Protein AF-A0A6I8M0L9-F1 (afdb_monomer_lite)

Organism: NCBI:txid2606593

Sequence (85 aa):
MRALVRGALVTAALATGGALALGGTAAFATSASTNEVVVAGPFDWYDSCHRTQQEYQRYYTIVQGCFQLTAGNDKWIFTYDNTHH

pLDDT: mean 71.16, std 18.78, range [39.19, 94.44]

Structure (mmCIF, N/CA/C/O backbone):
data_AF-A0A6I8M0L9-F1
#
_entry.id   AF-A0A6I8M0L9-F1
#
loop_
_atom_site.group_PDB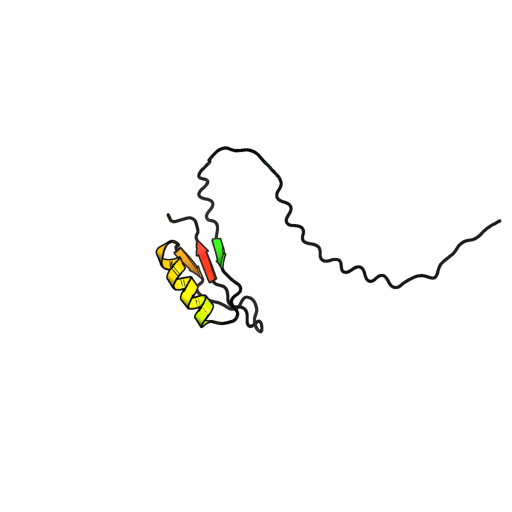
_atom_site.id
_atom_site.type_symbol
_atom_site.label_atom_id
_atom_site.label_alt_id
_atom_site.label_comp_id
_atom_site.label_asym_id
_atom_site.label_entity_id
_atom_site.label_seq_id
_atom_site.pdbx_PDB_ins_code
_atom_site.Cartn_x
_atom_site.Cartn_y
_atom_site.Cartn_z
_atom_site.occupancy
_atom_site.B_iso_or_equiv
_atom_site.auth_seq_id
_atom_site.auth_comp_id
_atom_site.auth_asym_id
_atom_site.auth_atom_id
_atom_site.pdbx_PDB_model_num
ATOM 1 N N . MET A 1 1 ? -46.523 -26.734 -43.692 1.00 39.19 1 MET A N 1
ATOM 2 C CA . MET A 1 1 ? -45.404 -27.700 -43.799 1.00 39.19 1 MET A CA 1
ATOM 3 C C . MET A 1 1 ? -44.117 -26.924 -43.509 1.00 39.19 1 MET A C 1
ATOM 5 O O . MET A 1 1 ? -43.961 -25.878 -44.117 1.00 39.19 1 MET A O 1
ATOM 9 N N . ARG A 1 2 ? -43.424 -27.201 -42.383 1.00 48.81 2 ARG A N 1
ATOM 10 C CA . ARG A 1 2 ? -41.989 -27.616 -42.272 1.00 48.81 2 ARG A CA 1
ATOM 11 C C . ARG A 1 2 ? -41.063 -26.850 -43.244 1.00 48.81 2 ARG A C 1
ATOM 13 O O . ARG A 1 2 ? -41.315 -26.932 -44.432 1.00 48.81 2 ARG A O 1
ATOM 20 N N . ALA A 1 3 ? -39.982 -26.149 -42.893 1.00 45.25 3 ALA A N 1
ATOM 21 C CA . ALA A 1 3 ? -39.059 -26.085 -41.748 1.00 45.25 3 ALA A CA 1
ATOM 22 C C . ALA A 1 3 ? -38.313 -24.708 -41.852 1.00 45.25 3 ALA A C 1
ATOM 24 O O . ALA A 1 3 ? -38.241 -24.167 -42.949 1.00 45.25 3 ALA A O 1
ATOM 25 N N . LEU A 1 4 ? -37.896 -23.982 -40.795 1.00 49.78 4 LEU A N 1
ATOM 26 C CA . LEU A 1 4 ? -36.681 -24.194 -39.972 1.00 49.78 4 LEU A CA 1
ATOM 27 C C . LEU A 1 4 ? -35.464 -24.522 -40.886 1.00 49.78 4 LEU A C 1
ATOM 29 O O . LEU A 1 4 ? -35.516 -25.518 -41.589 1.00 49.78 4 LEU A O 1
ATOM 33 N N . VAL A 1 5 ? -34.326 -23.806 -40.935 1.00 52.44 5 VAL A N 1
ATOM 34 C CA . VAL A 1 5 ? -33.430 -23.493 -39.808 1.00 52.44 5 VAL A CA 1
ATOM 35 C C . VAL A 1 5 ? -32.127 -22.799 -40.296 1.00 52.44 5 VAL A C 1
ATOM 37 O O . VAL A 1 5 ? -31.584 -23.170 -41.329 1.00 52.44 5 VAL A O 1
ATOM 40 N N . ARG A 1 6 ? -31.614 -21.883 -39.454 1.00 49.47 6 ARG A N 1
ATOM 41 C CA . ARG A 1 6 ? -30.199 -21.544 -39.134 1.00 49.47 6 ARG A CA 1
ATOM 42 C C . ARG A 1 6 ? -29.270 -20.832 -40.130 1.00 49.47 6 ARG A C 1
ATOM 44 O O . ARG A 1 6 ? -28.870 -21.384 -41.144 1.00 49.47 6 ARG A O 1
ATOM 51 N N . GLY A 1 7 ? -28.732 -19.699 -39.657 1.00 47.09 7 GLY A N 1
ATOM 52 C CA . GLY A 1 7 ? -27.471 -19.140 -40.153 1.00 47.09 7 GLY A CA 1
ATOM 53 C C . GLY A 1 7 ? -27.034 -17.778 -39.592 1.00 47.09 7 GLY A C 1
ATOM 54 O O . GLY A 1 7 ? -26.331 -17.073 -40.298 1.00 47.09 7 GLY A O 1
ATOM 55 N N . ALA A 1 8 ? -27.434 -17.367 -38.381 1.00 54.12 8 ALA A N 1
ATOM 56 C CA . ALA A 1 8 ? -26.867 -16.187 -37.715 1.00 54.12 8 ALA A CA 1
ATOM 57 C C . ALA A 1 8 ? -25.965 -16.661 -36.573 1.00 54.12 8 ALA A C 1
ATOM 59 O O . ALA A 1 8 ? -26.458 -17.208 -35.587 1.00 54.12 8 ALA A O 1
ATOM 60 N N . LEU A 1 9 ? -24.649 -16.525 -36.729 1.00 57.34 9 LEU A N 1
ATOM 61 C CA . LEU A 1 9 ? -23.699 -16.920 -35.695 1.00 57.34 9 LEU A CA 1
ATOM 62 C C . LEU A 1 9 ? -22.424 -16.091 -35.823 1.00 57.34 9 LEU A C 1
ATOM 64 O O . LEU A 1 9 ? -21.471 -16.535 -36.441 1.00 57.34 9 LEU A O 1
ATOM 68 N N . VAL A 1 10 ? -22.422 -14.899 -35.224 1.00 53.81 10 VAL A N 1
ATOM 69 C CA . VAL A 1 10 ? -21.273 -14.431 -34.438 1.00 53.81 10 VAL A CA 1
ATOM 70 C C . VAL A 1 10 ? -21.820 -13.623 -33.263 1.00 53.81 10 VAL A C 1
ATOM 72 O O . VAL A 1 10 ? -22.193 -12.458 -33.376 1.00 53.81 10 VAL A O 1
ATOM 75 N N . THR A 1 11 ? -21.907 -14.306 -32.130 1.00 58.03 11 THR A N 1
ATOM 76 C CA . THR A 1 11 ? -22.163 -13.760 -30.803 1.00 58.03 11 THR A CA 1
ATOM 77 C C . THR A 1 11 ? -20.916 -13.005 -30.344 1.00 58.03 11 THR A C 1
ATOM 79 O O . THR A 1 11 ? -19.893 -13.626 -30.080 1.00 58.03 11 THR A O 1
ATOM 82 N N . ALA A 1 12 ? -20.996 -11.683 -30.213 1.00 46.78 12 ALA A N 1
ATOM 83 C CA . ALA A 1 12 ? -20.026 -10.892 -29.457 1.00 46.78 12 ALA A CA 1
ATOM 84 C C . ALA A 1 12 ? -20.750 -10.263 -28.261 1.00 46.78 12 ALA A C 1
ATOM 86 O O . ALA A 1 12 ? -21.026 -9.068 -28.226 1.00 46.78 12 ALA A O 1
ATOM 87 N N . ALA A 1 13 ? -21.128 -11.108 -27.300 1.00 51.62 13 ALA A N 1
ATOM 88 C CA . ALA A 1 13 ? -21.542 -10.663 -25.978 1.00 51.62 13 ALA A CA 1
ATOM 89 C C . ALA A 1 13 ? -20.277 -10.569 -25.117 1.00 51.62 13 ALA A C 1
ATOM 91 O O . ALA A 1 13 ? -19.713 -11.589 -24.723 1.00 51.62 13 ALA A O 1
ATOM 92 N N . LEU A 1 14 ? -19.806 -9.345 -24.872 1.00 49.31 14 LEU A N 1
ATOM 93 C CA . LEU A 1 14 ? -18.759 -9.065 -23.896 1.00 49.31 14 LEU A CA 1
ATOM 94 C C . LEU A 1 14 ? -19.355 -9.322 -22.502 1.00 49.31 14 LEU A C 1
ATOM 96 O O . LEU A 1 14 ? -20.061 -8.483 -21.947 1.00 49.31 14 LEU A O 1
ATOM 100 N N . ALA A 1 15 ? -19.148 -10.529 -21.985 1.00 54.25 15 ALA A N 1
ATOM 101 C CA . ALA A 1 15 ? -19.562 -10.932 -20.652 1.00 54.25 15 ALA A CA 1
ATOM 102 C C . ALA A 1 15 ? -18.356 -10.904 -19.706 1.00 54.25 15 ALA A C 1
ATOM 104 O O . ALA A 1 15 ? -17.635 -11.888 -19.578 1.00 54.25 15 ALA A O 1
ATOM 105 N N . THR A 1 16 ? -18.193 -9.786 -19.005 1.00 59.75 16 THR A N 1
ATOM 106 C CA . THR A 1 16 ? -17.508 -9.726 -17.706 1.00 59.75 16 THR A CA 1
ATOM 107 C C . THR A 1 16 ? -18.283 -8.670 -16.911 1.00 59.75 16 THR A C 1
ATOM 109 O O . THR A 1 16 ? -18.109 -7.480 -17.122 1.00 59.75 16 THR A O 1
ATOM 112 N N . GLY A 1 17 ? -19.329 -8.996 -16.150 1.00 50.56 17 GLY A N 1
ATOM 113 C CA . GLY A 1 17 ? -19.399 -10.081 -15.178 1.00 50.56 17 GLY A CA 1
ATOM 114 C C . GLY A 1 17 ? -18.748 -9.598 -13.884 1.00 50.56 17 GLY A C 1
ATOM 115 O O . GLY A 1 17 ? -17.594 -9.915 -13.637 1.00 50.56 17 GLY A O 1
ATOM 116 N N . GLY A 1 18 ? -19.462 -8.777 -13.108 1.00 46.22 18 GLY A N 1
ATOM 117 C CA . GLY A 1 18 ? -18.946 -8.217 -11.856 1.00 46.22 18 GLY A CA 1
ATOM 118 C C . GLY A 1 18 ? -19.811 -7.102 -11.274 1.00 46.22 18 GLY A C 1
ATOM 119 O O . GLY A 1 18 ? -19.306 -6.038 -10.942 1.00 46.22 18 GLY A O 1
ATOM 120 N N . ALA A 1 19 ? -21.125 -7.316 -11.187 1.00 47.47 19 ALA A N 1
ATOM 121 C CA . ALA A 1 19 ? -21.978 -6.482 -10.352 1.00 47.47 19 ALA A CA 1
ATOM 122 C C . ALA A 1 19 ? -21.669 -6.814 -8.884 1.00 47.47 19 ALA A C 1
ATOM 124 O O . ALA A 1 19 ? -22.018 -7.893 -8.407 1.00 47.47 19 ALA A O 1
ATOM 1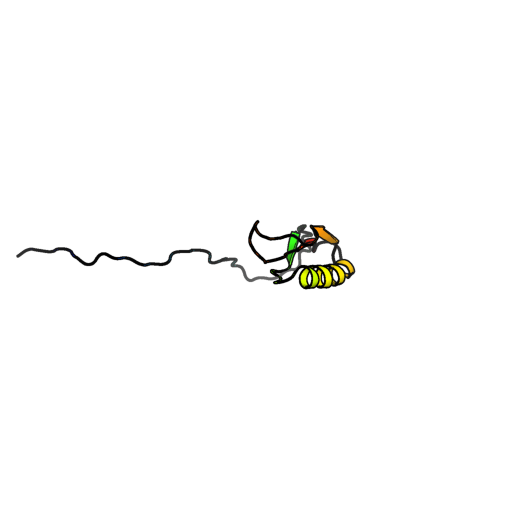25 N N . LEU A 1 20 ? -20.994 -5.909 -8.175 1.00 54.53 20 LEU A N 1
ATOM 126 C CA . LEU A 1 20 ? -20.885 -5.958 -6.718 1.00 54.53 20 LEU A CA 1
ATOM 127 C C . LEU A 1 20 ? -22.264 -5.611 -6.139 1.00 54.53 20 LEU A C 1
ATOM 129 O O . LEU A 1 20 ? -22.587 -4.454 -5.886 1.00 54.53 20 LEU A O 1
ATOM 133 N N . ALA A 1 21 ? -23.114 -6.627 -6.018 1.00 58.62 21 ALA A N 1
ATOM 134 C CA . ALA A 1 21 ? -24.384 -6.548 -5.319 1.00 58.62 21 ALA A CA 1
ATOM 135 C C . ALA A 1 21 ? -24.138 -6.718 -3.816 1.00 58.62 21 ALA A C 1
ATOM 137 O O . ALA A 1 21 ? -23.862 -7.820 -3.351 1.00 58.62 21 ALA A O 1
ATOM 138 N N . LEU A 1 22 ? -24.279 -5.638 -3.053 1.00 58.78 22 LEU A N 1
ATOM 139 C CA . LEU A 1 22 ? -24.446 -5.686 -1.603 1.00 58.78 22 LEU A CA 1
ATOM 140 C C . LEU A 1 22 ? -25.737 -4.939 -1.276 1.00 58.78 22 LEU A C 1
ATOM 142 O O . LEU A 1 22 ? -25.794 -3.712 -1.257 1.00 58.78 22 LEU A O 1
ATOM 146 N N . GLY A 1 23 ? -26.809 -5.718 -1.138 1.00 52.53 23 GLY A N 1
ATOM 147 C CA . GLY A 1 23 ? -28.105 -5.246 -0.675 1.00 52.53 23 GLY A CA 1
ATOM 148 C C . GLY A 1 23 ? -28.138 -5.053 0.840 1.00 52.53 23 GLY A C 1
ATOM 149 O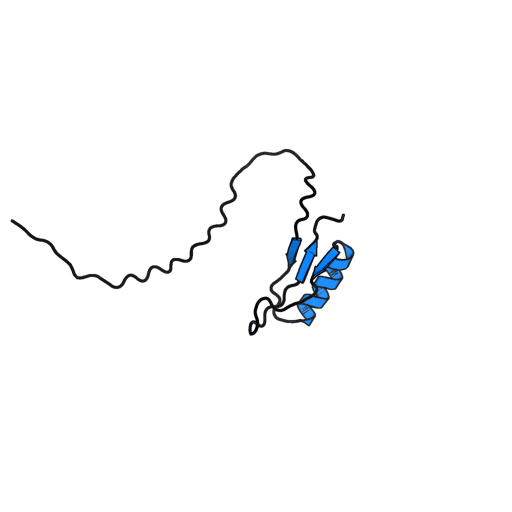 O . GLY A 1 23 ? -27.333 -5.628 1.568 1.00 52.53 23 GLY A O 1
ATOM 150 N N . GLY A 1 24 ? -29.134 -4.293 1.298 1.00 47.25 24 GLY A N 1
ATOM 151 C CA . GLY A 1 24 ? -29.567 -4.277 2.695 1.00 47.25 24 GLY A CA 1
ATOM 152 C C . GLY A 1 24 ? -29.603 -2.886 3.316 1.00 47.25 24 GLY A C 1
ATOM 153 O O . GLY A 1 24 ? -28.648 -2.443 3.938 1.00 47.25 24 GLY A O 1
ATOM 154 N N . THR A 1 25 ? -30.742 -2.207 3.201 1.00 59.94 25 THR A N 1
ATOM 155 C CA . THR A 1 25 ? -31.094 -1.074 4.066 1.00 59.94 25 THR A CA 1
ATOM 156 C C . THR A 1 25 ? -31.576 -1.586 5.426 1.00 59.94 25 THR A C 1
ATOM 158 O O . THR A 1 25 ? -32.596 -2.270 5.461 1.00 59.94 25 THR A O 1
ATOM 161 N N . ALA A 1 26 ? -30.904 -1.225 6.523 1.00 47.84 26 ALA A N 1
ATOM 162 C CA . ALA A 1 26 ? -31.503 -0.719 7.770 1.00 47.84 26 ALA A CA 1
ATOM 163 C C . ALA A 1 26 ? -30.433 -0.538 8.859 1.00 47.84 26 ALA A C 1
ATOM 165 O O . ALA A 1 26 ? -29.523 -1.346 9.011 1.00 47.84 26 ALA A O 1
ATOM 166 N N . ALA A 1 27 ? -30.584 0.561 9.593 1.00 50.12 27 ALA A N 1
ATOM 167 C CA . ALA A 1 27 ? -29.743 1.042 10.677 1.00 50.12 27 ALA A CA 1
ATOM 168 C C . ALA A 1 27 ? -29.530 0.014 11.798 1.00 50.12 27 ALA A C 1
ATOM 170 O O . ALA A 1 27 ? -30.411 -0.787 12.072 1.00 50.12 27 ALA A O 1
ATOM 171 N N . PHE A 1 28 ? -28.365 0.042 12.441 1.00 46.88 28 PHE A N 1
ATOM 172 C CA . PHE A 1 28 ? -28.095 0.546 13.796 1.00 46.88 28 PHE A CA 1
ATOM 173 C C . PHE A 1 28 ? -26.605 0.293 14.058 1.00 46.88 28 PHE A C 1
ATOM 175 O O . PHE A 1 28 ? -26.072 -0.754 13.701 1.00 46.88 28 PHE A O 1
ATOM 182 N N . ALA A 1 29 ? -25.923 1.292 14.614 1.00 50.41 29 ALA A N 1
ATOM 183 C CA . ALA A 1 29 ? -24.491 1.283 14.860 1.00 50.41 29 ALA A CA 1
ATOM 184 C C . ALA A 1 29 ? -24.056 0.049 15.667 1.00 50.41 29 ALA A C 1
ATOM 186 O O . ALA A 1 29 ? -24.331 -0.061 16.859 1.00 50.41 29 ALA A O 1
ATOM 187 N N . THR A 1 30 ? -23.320 -0.845 15.019 1.00 45.66 30 THR A N 1
ATOM 188 C CA . THR A 1 30 ? -22.397 -1.746 15.696 1.00 45.66 30 THR A CA 1
ATOM 189 C C . THR A 1 30 ? -21.017 -1.362 15.208 1.00 45.66 30 THR A C 1
ATOM 191 O O . THR A 1 30 ? -20.717 -1.529 14.025 1.00 45.66 30 THR A O 1
ATOM 194 N N . SER A 1 31 ? -20.188 -0.828 16.100 1.00 48.47 31 SER A N 1
ATOM 195 C CA . SER A 1 31 ? -18.748 -0.691 15.899 1.00 48.47 31 SER A CA 1
ATOM 196 C C . SER A 1 31 ? -18.142 -2.092 15.818 1.00 48.47 31 SER A C 1
ATOM 198 O O . SER A 1 31 ? -17.522 -2.583 16.756 1.00 48.47 31 SER A O 1
ATOM 200 N N . ALA A 1 32 ? -18.393 -2.785 14.713 1.00 41.56 32 ALA A N 1
ATOM 201 C CA . ALA A 1 32 ? -17.619 -3.939 14.332 1.00 41.56 32 ALA A CA 1
ATOM 202 C C . ALA A 1 32 ? -16.299 -3.366 13.826 1.00 41.56 32 ALA A C 1
ATOM 204 O O . ALA A 1 32 ? -16.215 -2.891 12.693 1.00 41.56 32 ALA A O 1
ATOM 205 N N . SER A 1 33 ? -15.292 -3.353 14.704 1.00 49.53 33 SER A N 1
ATOM 206 C CA . SER A 1 33 ? -13.879 -3.272 14.330 1.00 49.53 33 SER A CA 1
ATOM 207 C C . SER A 1 33 ? -13.573 -4.511 13.485 1.00 49.53 33 SER A C 1
ATOM 209 O O . SER A 1 33 ? -13.042 -5.523 13.928 1.00 49.53 33 SER A O 1
ATOM 211 N N . THR A 1 34 ? -14.074 -4.476 12.260 1.00 52.56 34 THR A N 1
ATOM 212 C CA . THR A 1 34 ? -13.675 -5.365 11.192 1.00 52.56 34 THR A CA 1
ATOM 213 C C . THR A 1 34 ? -12.368 -4.743 10.759 1.00 52.56 34 THR A C 1
ATOM 215 O O . THR A 1 34 ? -12.398 -3.607 10.295 1.00 52.56 34 THR A O 1
ATOM 218 N N . ASN A 1 35 ? -11.240 -5.411 11.020 1.00 58.84 35 ASN A N 1
ATOM 219 C CA . ASN A 1 35 ? -9.941 -4.994 10.495 1.00 58.84 35 ASN A CA 1
ATOM 220 C C . ASN A 1 35 ? -10.044 -4.963 8.967 1.00 58.84 35 ASN A C 1
ATOM 222 O O . ASN A 1 35 ? -9.805 -5.969 8.295 1.00 58.84 35 ASN A O 1
ATOM 226 N N . GLU A 1 36 ? -10.522 -3.843 8.431 1.00 71.12 36 GLU A N 1
ATOM 227 C CA . GLU A 1 36 ? -10.757 -3.659 7.017 1.00 71.12 36 GLU A CA 1
ATOM 228 C C . GLU A 1 36 ? -9.486 -3.059 6.447 1.00 71.12 36 GLU A C 1
ATOM 230 O O . GLU A 1 36 ? -9.151 -1.885 6.627 1.00 71.12 36 GLU A O 1
ATOM 235 N N . VAL A 1 37 ? -8.747 -3.944 5.797 1.00 82.06 37 VAL A N 1
ATOM 236 C CA . VAL A 1 37 ? -7.565 -3.612 5.028 1.00 82.06 37 VAL A CA 1
ATOM 237 C C . VAL A 1 37 ? -8.058 -3.007 3.715 1.00 82.06 37 VAL A C 1
ATOM 239 O O . VAL A 1 37 ? -8.530 -3.718 2.827 1.00 82.06 37 VAL A O 1
ATOM 242 N N . VAL A 1 38 ? -7.984 -1.681 3.613 1.00 86.12 38 VAL A N 1
ATOM 243 C CA . VAL A 1 38 ? -8.460 -0.913 2.460 1.00 86.12 38 VAL A CA 1
ATOM 244 C C . VAL A 1 38 ? -7.297 -0.622 1.517 1.00 86.12 38 VAL A C 1
ATOM 246 O O . VAL A 1 38 ? -6.180 -0.309 1.935 1.00 86.12 38 VAL A O 1
ATOM 249 N N . VAL A 1 39 ? -7.560 -0.716 0.215 1.00 87.69 39 VAL A N 1
ATOM 250 C CA . VAL A 1 39 ? -6.595 -0.386 -0.839 1.00 87.69 39 VAL A CA 1
ATOM 251 C C . VAL A 1 39 ? -6.878 1.022 -1.357 1.00 87.69 39 VAL A C 1
ATOM 253 O O . VAL A 1 39 ? -7.968 1.293 -1.856 1.00 87.69 39 VAL A O 1
ATOM 256 N N . ALA A 1 40 ? -5.887 1.909 -1.275 1.00 85.06 40 ALA A N 1
ATOM 257 C CA . ALA A 1 40 ? -5.926 3.239 -1.872 1.00 85.06 40 ALA A CA 1
ATOM 258 C C . ALA A 1 40 ? -5.216 3.260 -3.234 1.00 85.06 40 ALA A C 1
ATOM 260 O O . ALA A 1 40 ? -4.098 2.758 -3.384 1.00 85.06 40 ALA A O 1
ATOM 261 N N . GLY A 1 41 ? -5.858 3.897 -4.215 1.00 88.31 41 GLY A N 1
ATOM 262 C CA . GLY A 1 41 ? -5.381 4.048 -5.592 1.00 88.31 41 GLY A CA 1
ATOM 263 C C . GLY A 1 41 ? -6.445 3.621 -6.614 1.00 88.31 41 GLY A C 1
ATOM 264 O O . GLY A 1 41 ? -7.623 3.541 -6.259 1.00 88.31 41 GLY A O 1
ATOM 265 N N . PRO A 1 42 ? -6.067 3.339 -7.876 1.00 88.31 42 PRO A N 1
ATOM 266 C CA . PRO A 1 42 ? -4.707 3.331 -8.425 1.00 88.31 42 PRO A CA 1
ATOM 267 C C . PRO A 1 42 ? -4.172 4.723 -8.802 1.00 88.31 42 PRO A C 1
ATOM 269 O O . PRO A 1 42 ? -4.889 5.546 -9.366 1.00 88.31 42 PRO A O 1
ATOM 272 N N . PHE A 1 43 ? -2.883 4.952 -8.556 1.00 89.75 43 PHE A N 1
ATOM 273 C CA . PHE A 1 43 ? -2.137 6.158 -8.923 1.00 89.75 43 PHE A CA 1
ATOM 274 C C . PHE A 1 43 ? -1.279 5.915 -10.170 1.00 89.75 43 PHE A C 1
ATOM 276 O O . PHE A 1 43 ? -0.709 4.839 -10.324 1.00 89.75 43 PHE A O 1
ATOM 283 N N . ASP A 1 44 ? -1.136 6.922 -11.032 1.00 89.75 44 ASP A N 1
ATOM 284 C CA . ASP A 1 44 ? -0.306 6.848 -12.248 1.00 89.75 44 ASP A CA 1
ATOM 285 C C . ASP A 1 44 ? 1.207 6.910 -11.983 1.00 89.75 44 ASP A C 1
ATOM 287 O O . ASP A 1 44 ? 2.003 6.514 -12.827 1.00 89.75 44 ASP A O 1
ATOM 291 N N . TRP A 1 45 ? 1.620 7.418 -10.818 1.00 90.50 45 TRP A N 1
ATOM 292 C CA . TRP A 1 45 ? 3.026 7.672 -10.499 1.00 90.50 45 TRP A CA 1
ATOM 293 C C . TRP A 1 45 ? 3.342 7.289 -9.053 1.00 90.50 45 TRP A C 1
ATOM 295 O O . TRP A 1 45 ? 2.534 7.552 -8.154 1.00 90.50 45 TRP A O 1
ATOM 305 N N . TYR A 1 46 ? 4.545 6.753 -8.820 1.00 89.31 46 TYR A N 1
ATOM 306 C CA . TYR A 1 46 ? 5.034 6.407 -7.481 1.00 89.31 46 TYR A CA 1
ATOM 307 C C . TYR A 1 46 ? 4.975 7.605 -6.525 1.00 89.31 46 TYR A C 1
ATOM 309 O O . TYR A 1 46 ? 4.429 7.480 -5.434 1.00 89.31 46 TYR A O 1
ATOM 317 N N . ASP A 1 47 ? 5.438 8.785 -6.953 1.00 92.00 47 ASP A N 1
ATOM 318 C CA . ASP A 1 47 ? 5.425 9.998 -6.124 1.00 92.00 47 ASP A CA 1
ATOM 319 C C . ASP A 1 47 ? 4.016 10.409 -5.680 1.00 92.00 47 ASP A C 1
ATOM 321 O O . ASP A 1 47 ? 3.825 10.862 -4.551 1.00 92.00 47 ASP A O 1
ATOM 325 N N . SER A 1 48 ? 3.009 10.223 -6.544 1.00 91.69 48 SER A N 1
ATOM 326 C CA . SER A 1 48 ? 1.613 10.526 -6.201 1.00 91.69 48 SER A CA 1
ATOM 327 C C . SER A 1 48 ? 1.084 9.555 -5.150 1.00 91.69 48 SER A C 1
ATOM 329 O O . SER A 1 48 ? 0.500 9.994 -4.161 1.00 91.69 48 SER A O 1
ATOM 331 N N . CYS A 1 49 ? 1.358 8.258 -5.325 1.00 93.81 49 CYS A N 1
ATOM 332 C CA . CYS A 1 49 ? 1.037 7.240 -4.329 1.00 93.81 49 CYS A CA 1
ATOM 333 C C . CYS A 1 49 ? 1.720 7.545 -2.989 1.00 93.81 49 CYS A C 1
ATOM 335 O O . CYS A 1 49 ? 1.059 7.586 -1.955 1.00 93.81 49 CYS A O 1
ATOM 337 N N . HIS A 1 50 ? 3.029 7.815 -3.004 1.00 94.25 50 HIS A N 1
ATOM 338 C CA . HIS A 1 50 ? 3.824 8.024 -1.797 1.00 94.25 50 HIS A CA 1
ATOM 339 C C . HIS A 1 50 ? 3.400 9.291 -1.042 1.00 94.25 50 HIS A C 1
ATOM 341 O O . HIS A 1 50 ? 3.299 9.278 0.184 1.00 94.25 50 HIS A O 1
ATOM 347 N N . ARG A 1 51 ? 3.082 10.378 -1.759 1.00 94.44 51 ARG A N 1
ATOM 348 C CA . ARG A 1 51 ? 2.547 11.601 -1.146 1.00 94.44 51 ARG A CA 1
ATOM 349 C C . ARG A 1 51 ? 1.213 11.338 -0.447 1.00 94.44 51 ARG A C 1
ATOM 351 O O . ARG A 1 51 ? 1.061 11.707 0.713 1.00 94.44 51 ARG A O 1
ATOM 358 N N . THR A 1 52 ? 0.273 10.667 -1.115 1.00 92.19 52 THR A N 1
ATOM 359 C CA . THR A 1 52 ? -1.025 10.331 -0.511 1.00 92.19 52 THR A CA 1
ATOM 360 C C . THR A 1 52 ? -0.874 9.340 0.645 1.00 92.19 52 THR A C 1
ATOM 362 O O . THR A 1 52 ? -1.530 9.496 1.670 1.00 92.19 52 THR A O 1
ATOM 365 N N . GLN A 1 53 ? 0.044 8.376 0.547 1.00 92.44 53 GLN A N 1
ATOM 366 C CA . GLN A 1 53 ? 0.371 7.468 1.645 1.00 92.44 53 GLN A CA 1
ATOM 367 C C . GLN A 1 53 ? 0.822 8.240 2.898 1.00 92.44 53 GLN A C 1
ATOM 369 O O . GLN A 1 53 ? 0.361 7.924 3.993 1.00 92.44 53 GLN A O 1
ATOM 374 N N . GLN A 1 54 ? 1.678 9.262 2.767 1.00 93.31 54 GLN A N 1
ATOM 375 C CA . GLN A 1 54 ? 2.113 10.075 3.914 1.00 93.31 54 GLN A CA 1
ATOM 376 C C . GLN A 1 54 ? 0.974 10.877 4.551 1.00 93.31 54 GLN A C 1
ATOM 378 O O . GLN A 1 54 ? 0.951 11.052 5.768 1.00 93.31 54 GLN A O 1
ATOM 383 N N . GLU A 1 55 ? 0.010 11.343 3.758 1.00 91.50 55 GLU A N 1
ATOM 384 C CA . GLU A 1 55 ? -1.193 11.989 4.292 1.00 91.50 55 GLU A CA 1
ATOM 385 C C . GLU A 1 55 ? -2.051 10.992 5.081 1.00 91.50 55 GLU A C 1
ATOM 387 O O . GLU A 1 55 ? -2.505 11.309 6.180 1.00 91.50 55 GLU A O 1
ATOM 392 N N . TYR A 1 56 ? -2.210 9.768 4.569 1.00 88.94 56 TYR A N 1
ATOM 393 C CA . TYR A 1 56 ? -2.982 8.705 5.220 1.00 88.94 56 TYR A CA 1
ATOM 394 C C . TYR A 1 56 ? -2.305 8.180 6.485 1.00 88.94 56 TYR A C 1
ATOM 396 O O . TYR A 1 56 ? -3.002 7.893 7.449 1.00 88.94 56 TYR A O 1
ATOM 404 N N . GLN A 1 57 ? -0.969 8.148 6.543 1.00 87.75 57 GLN A N 1
ATOM 405 C CA . GLN A 1 57 ? -0.209 7.796 7.755 1.00 87.75 57 GLN A CA 1
ATOM 406 C C . GLN A 1 57 ? -0.532 8.676 8.967 1.00 87.75 57 GLN A C 1
ATOM 408 O O . GLN A 1 57 ? -0.225 8.299 10.095 1.00 87.75 57 GLN A O 1
ATOM 413 N N . ARG A 1 58 ? -1.134 9.854 8.757 1.00 87.56 58 ARG A N 1
ATOM 414 C CA . ARG A 1 58 ? -1.555 10.745 9.846 1.00 87.56 58 ARG A CA 1
ATOM 415 C C . ARG A 1 58 ? -2.837 10.284 10.541 1.00 87.56 58 ARG A C 1
ATOM 417 O O . ARG A 1 58 ? -3.072 10.715 11.665 1.00 87.56 58 ARG A O 1
ATOM 424 N N . TYR A 1 59 ? -3.648 9.468 9.867 1.00 85.31 59 TYR A N 1
ATOM 425 C CA . TYR A 1 59 ? -4.987 9.059 10.309 1.00 85.31 59 TYR A CA 1
ATOM 426 C C . TYR A 1 59 ? -5.173 7.536 10.346 1.00 85.31 59 TYR A C 1
ATOM 428 O O . TYR A 1 59 ? -6.059 7.055 11.037 1.00 85.31 59 TYR A O 1
ATOM 436 N N . TYR A 1 60 ? -4.351 6.785 9.614 1.00 87.00 60 TYR A N 1
ATOM 437 C CA . TYR A 1 60 ? -4.473 5.344 9.417 1.00 87.00 60 TYR A CA 1
ATOM 438 C C . TYR A 1 60 ? -3.111 4.659 9.520 1.00 87.00 60 TYR A C 1
ATOM 440 O O . TYR A 1 60 ? -2.065 5.258 9.255 1.00 87.00 60 TYR A O 1
ATOM 448 N N . THR A 1 61 ? -3.120 3.363 9.830 1.00 89.06 61 THR A N 1
ATOM 449 C CA . THR A 1 61 ? -1.895 2.555 9.827 1.00 89.06 61 THR A CA 1
ATOM 450 C C . THR A 1 61 ? -1.660 1.986 8.435 1.00 89.06 61 THR A C 1
ATOM 452 O O . THR A 1 61 ? -2.483 1.241 7.915 1.00 89.06 61 THR A O 1
ATOM 455 N N . ILE A 1 62 ? -0.525 2.299 7.812 1.00 90.38 62 ILE A N 1
ATOM 456 C CA . ILE A 1 62 ? -0.173 1.698 6.519 1.00 90.38 62 ILE A CA 1
ATOM 457 C C . ILE A 1 62 ? 0.281 0.257 6.741 1.00 90.38 62 ILE A C 1
ATOM 459 O O . ILE A 1 62 ? 1.276 0.017 7.421 1.00 90.38 62 ILE A O 1
ATOM 463 N N . VAL A 1 63 ? -0.435 -0.686 6.133 1.00 89.50 63 VAL A N 1
ATOM 464 C CA . VAL A 1 63 ? -0.118 -2.122 6.160 1.00 89.50 63 VAL A CA 1
ATOM 465 C C . VAL A 1 63 ? 0.932 -2.445 5.103 1.00 89.50 63 VAL A C 1
ATOM 467 O O . VAL A 1 63 ? 1.885 -3.176 5.362 1.00 89.50 63 VAL A O 1
ATOM 470 N N . GLN A 1 64 ? 0.772 -1.869 3.911 1.00 90.00 64 GLN A N 1
ATOM 471 C CA . GLN A 1 64 ? 1.680 -2.050 2.788 1.00 90.00 64 GLN A CA 1
ATOM 472 C C . GLN A 1 64 ? 1.904 -0.702 2.105 1.00 90.00 64 GLN A C 1
ATOM 474 O O . GLN A 1 64 ? 0.952 -0.039 1.693 1.00 90.00 64 GLN A O 1
ATOM 479 N N . GLY A 1 65 ? 3.169 -0.287 2.011 1.00 89.00 65 GLY A N 1
ATOM 480 C CA . GLY A 1 65 ? 3.548 0.934 1.296 1.00 89.00 65 GLY A CA 1
ATOM 481 C C . GLY A 1 65 ? 3.315 0.815 -0.209 1.00 89.00 65 GLY A C 1
ATOM 482 O O . GLY A 1 65 ? 2.939 -0.245 -0.695 1.00 89.00 65 GLY A O 1
ATOM 483 N N . CYS A 1 66 ? 3.553 1.892 -0.952 1.00 91.81 66 CYS A N 1
ATOM 484 C CA . CYS A 1 66 ? 3.306 1.930 -2.394 1.00 91.81 66 CYS A CA 1
ATOM 485 C C . CYS A 1 66 ? 3.956 0.777 -3.178 1.00 91.81 66 CYS A C 1
ATOM 487 O O . CYS A 1 66 ? 5.176 0.617 -3.180 1.00 91.81 66 CYS A O 1
ATOM 489 N N . PHE A 1 67 ? 3.134 0.016 -3.901 1.00 90.12 67 PHE A N 1
ATOM 490 C CA . PHE A 1 67 ? 3.543 -1.088 -4.767 1.00 90.12 67 PHE A CA 1
ATOM 491 C C . PHE A 1 67 ? 2.746 -1.095 -6.075 1.00 90.12 67 PHE A C 1
ATOM 493 O O . PHE A 1 67 ? 1.679 -0.489 -6.176 1.00 90.12 67 PHE A O 1
ATOM 500 N N . GLN A 1 68 ? 3.266 -1.775 -7.096 1.00 89.06 68 GLN A N 1
ATOM 501 C CA . GLN A 1 68 ? 2.573 -1.918 -8.376 1.00 89.06 68 GLN A CA 1
ATOM 502 C C . GLN A 1 68 ? 1.526 -3.031 -8.297 1.00 89.06 68 GLN A C 1
ATOM 504 O O . GLN A 1 68 ? 1.836 -4.145 -7.874 1.00 89.06 68 GLN A O 1
ATOM 509 N N . LEU A 1 69 ? 0.299 -2.747 -8.745 1.00 79.00 69 LEU A N 1
ATOM 510 C CA . LEU A 1 69 ? -0.826 -3.696 -8.711 1.00 79.00 69 LEU A CA 1
ATOM 511 C C . LEU A 1 69 ? -0.516 -4.997 -9.478 1.00 79.00 69 LEU A C 1
ATOM 513 O O . LEU A 1 69 ? -1.001 -6.074 -9.139 1.00 79.00 69 LEU A O 1
ATOM 517 N N . THR A 1 70 ? 0.270 -4.908 -10.550 1.00 80.06 70 THR A N 1
ATOM 518 C CA . THR A 1 70 ? 0.693 -6.047 -11.372 1.00 80.06 70 THR A CA 1
ATOM 519 C C . THR A 1 70 ? 2.035 -5.718 -12.016 1.00 80.06 70 THR A C 1
ATOM 521 O O . THR A 1 70 ? 2.252 -4.580 -12.429 1.00 80.06 70 THR A O 1
ATOM 524 N N . ALA A 1 71 ? 2.930 -6.702 -12.126 1.00 65.62 71 ALA A N 1
ATOM 525 C CA . ALA A 1 71 ? 4.199 -6.532 -12.829 1.00 65.62 71 ALA A CA 1
ATOM 526 C C . ALA A 1 71 ? 3.941 -6.116 -14.291 1.00 65.62 71 ALA A C 1
ATOM 528 O O . ALA A 1 71 ? 3.308 -6.855 -15.043 1.00 65.62 71 ALA A O 1
ATOM 529 N N . GLY A 1 72 ? 4.404 -4.922 -14.672 1.00 70.19 72 GLY A N 1
ATOM 530 C CA . GLY A 1 72 ? 4.166 -4.332 -15.997 1.00 70.19 72 GLY A CA 1
ATOM 531 C C . GLY A 1 72 ? 2.943 -3.411 -16.093 1.00 70.19 72 GLY A C 1
ATOM 532 O O . GLY A 1 72 ? 2.595 -2.996 -17.193 1.00 70.19 72 GLY A O 1
ATOM 533 N N . ASN A 1 73 ? 2.291 -3.093 -14.973 1.00 71.81 73 ASN A N 1
ATOM 534 C CA . ASN A 1 73 ? 1.241 -2.083 -14.908 1.00 71.81 73 ASN A CA 1
ATOM 535 C C . ASN A 1 73 ? 1.788 -0.833 -14.201 1.00 71.81 73 ASN A C 1
ATOM 537 O O . ASN A 1 73 ? 2.304 -0.931 -13.088 1.00 71.81 73 ASN A O 1
ATOM 541 N N . ASP A 1 74 ? 1.644 0.343 -14.814 1.00 81.75 74 ASP A N 1
ATOM 542 C CA . ASP A 1 74 ? 2.144 1.622 -14.274 1.00 81.75 74 ASP A CA 1
ATOM 543 C C . ASP A 1 74 ? 1.285 2.164 -13.115 1.00 81.75 74 ASP A C 1
ATOM 545 O O . ASP A 1 74 ? 1.411 3.313 -12.698 1.00 81.75 74 ASP A O 1
ATOM 549 N N . LYS A 1 75 ? 0.376 1.336 -12.593 1.00 86.12 75 LYS A N 1
ATOM 550 C CA . LYS A 1 75 ? -0.545 1.690 -11.519 1.00 86.12 75 LYS A CA 1
ATOM 551 C C . LYS A 1 75 ? 0.024 1.315 -10.159 1.00 86.12 75 LYS A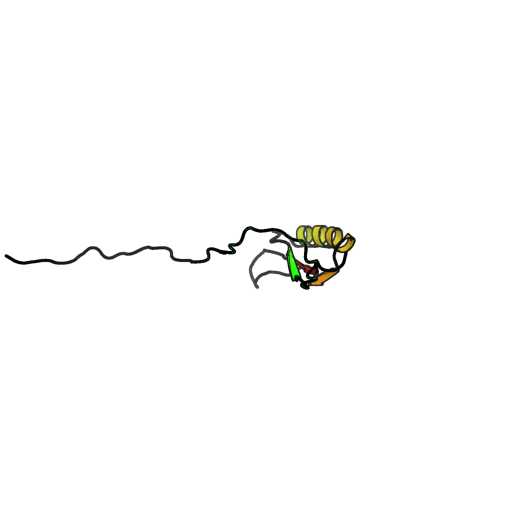 C 1
ATOM 553 O O . LYS A 1 75 ? 0.241 0.140 -9.853 1.00 86.12 75 LYS A O 1
ATOM 558 N N . TRP A 1 76 ? 0.191 2.333 -9.330 1.00 92.06 76 TRP A N 1
ATOM 559 C CA . TRP A 1 76 ? 0.661 2.234 -7.958 1.00 92.06 76 TRP A CA 1
ATOM 560 C C . TRP A 1 76 ? -0.520 2.238 -6.997 1.00 92.06 76 TRP A C 1
ATOM 562 O O . TRP A 1 76 ? -1.469 2.997 -7.175 1.00 92.06 76 TRP A O 1
A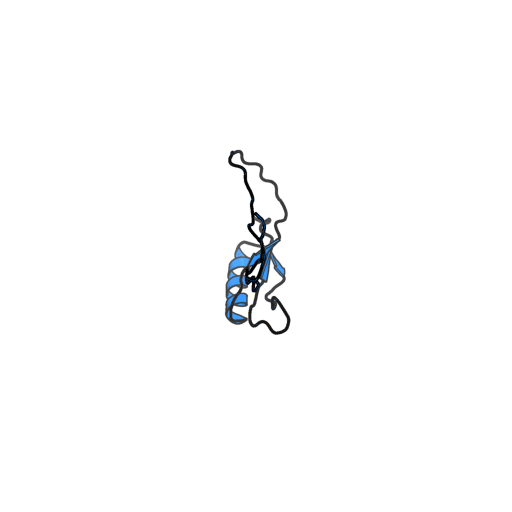TOM 572 N N . ILE A 1 77 ? -0.468 1.399 -5.975 1.00 93.00 77 ILE A N 1
ATOM 573 C CA . ILE A 1 77 ? -1.456 1.338 -4.899 1.00 93.00 77 ILE A CA 1
ATOM 574 C C . ILE A 1 77 ? -0.737 1.221 -3.560 1.00 93.00 77 ILE A C 1
ATOM 576 O O . ILE A 1 77 ? 0.413 0.791 -3.508 1.00 93.00 77 ILE A O 1
ATOM 580 N N . PHE A 1 78 ? -1.410 1.581 -2.476 1.00 93.19 78 PHE A N 1
ATOM 581 C CA . PHE A 1 78 ? -0.958 1.274 -1.122 1.00 93.19 78 PHE A CA 1
ATOM 582 C C . PHE A 1 78 ? -2.129 0.745 -0.303 1.00 93.19 78 PHE A C 1
ATOM 584 O O . PHE A 1 78 ? -3.292 0.914 -0.672 1.00 93.19 78 PHE A O 1
ATOM 591 N N . THR A 1 79 ? -1.825 0.097 0.812 1.00 91.44 79 THR A N 1
ATOM 592 C CA . THR A 1 79 ? -2.835 -0.552 1.641 1.00 91.44 79 THR A CA 1
ATOM 593 C C . THR A 1 79 ? -2.742 -0.038 3.062 1.00 91.44 79 THR A C 1
ATOM 595 O O . THR A 1 79 ? -1.650 0.062 3.627 1.00 91.44 79 THR A O 1
ATOM 598 N N . TYR A 1 80 ? -3.887 0.280 3.647 1.00 89.75 80 TYR A N 1
ATOM 599 C CA . TYR A 1 80 ? -3.977 0.812 4.993 1.00 89.75 80 TYR A CA 1
ATOM 600 C C . TYR A 1 80 ? -5.068 0.107 5.790 1.00 89.75 80 TYR A C 1
ATOM 602 O O . TYR A 1 80 ? -6.025 -0.435 5.246 1.00 89.75 80 TYR A O 1
ATOM 610 N N . ASP A 1 81 ? -4.875 0.095 7.096 1.00 86.31 81 ASP A N 1
ATOM 611 C CA . ASP A 1 81 ? -5.799 -0.427 8.082 1.00 86.31 81 ASP A CA 1
ATOM 612 C C . ASP A 1 81 ? -6.705 0.721 8.537 1.00 86.31 81 ASP A C 1
ATOM 614 O O . ASP A 1 81 ? -6.222 1.735 9.052 1.00 86.31 81 ASP A O 1
ATOM 618 N N . ASN A 1 82 ? -8.011 0.576 8.309 1.00 73.69 82 ASN A N 1
ATOM 619 C CA . ASN A 1 82 ? -9.018 1.585 8.661 1.00 73.69 82 ASN A CA 1
ATOM 620 C C . ASN A 1 82 ? -9.529 1.433 10.110 1.00 73.69 82 ASN A C 1
ATOM 622 O O . ASN A 1 82 ? -10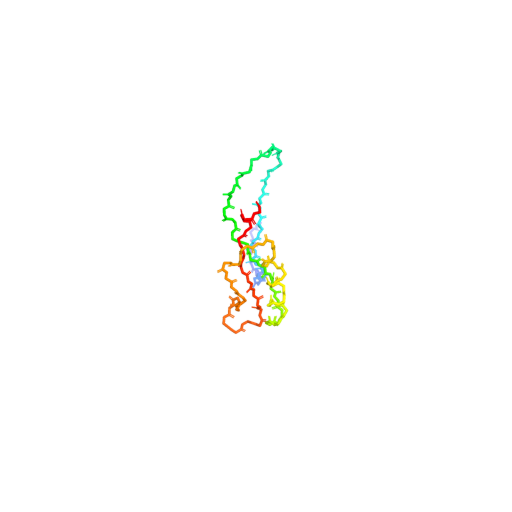.546 2.002 10.498 1.00 73.69 82 ASN A O 1
ATOM 626 N N . THR A 1 83 ? -8.850 0.616 10.912 1.00 67.94 83 THR A N 1
ATOM 627 C CA . THR A 1 83 ? -9.338 0.148 12.214 1.00 67.94 83 THR A CA 1
ATOM 628 C C . THR A 1 83 ? -8.737 0.897 13.392 1.00 67.94 83 THR A C 1
ATOM 630 O O . THR A 1 83 ? -9.231 0.770 14.511 1.00 67.94 83 THR A O 1
ATOM 633 N N . HIS A 1 84 ? -7.708 1.707 13.146 1.00 53.06 84 HIS A N 1
ATOM 634 C CA . HIS A 1 84 ? -7.083 2.557 14.149 1.00 53.06 84 HIS A CA 1
ATOM 635 C C . HIS A 1 84 ? -7.536 4.005 14.003 1.00 53.06 84 HIS A C 1
ATOM 637 O O . HIS A 1 84 ? -6.909 4.785 13.288 1.00 53.06 84 HIS A O 1
ATOM 643 N N . HIS A 1 85 ? -8.591 4.351 14.739 1.00 49.38 85 HIS A N 1
ATOM 644 C CA . HIS A 1 85 ? -8.898 5.722 15.121 1.00 49.38 85 HIS A CA 1
ATOM 645 C C . HIS A 1 85 ? -9.449 5.782 16.547 1.00 49.38 85 HIS A C 1
ATOM 647 O O . HIS A 1 85 ? -10.190 4.849 16.935 1.00 49.38 85 HIS A O 1
#

Radius of gyration: 22.78 Å; chains: 1; bounding box: 51×40×60 Å

Secondary structure (DSSP, 8-state):
------------------------------------EEEEEEESSHHHHHHHHHHHTTTSEEEEEEEESSTT---EEEEEETT--

Foldseek 3Di:
DDDDDDDDDDDPDPDDDDDPDDDDDDDDDDPPLPQDWDKDDFDQALVVQQVVVVVVVVPWAWPFGWDDPDVPHSTIMTITGNNGD